Protein AF-A0A0K9PXE9-F1 (afdb_monomer_lite)

pLDDT: mean 77.34, std 16.2, range [39.78, 94.88]

Foldseek 3Di:
DDDDDPPPWDWDDWDQDAAAQWIWTATPVGIDIDGHPPRYDPDDDVLVDDPPDDPVNVVVSVVVCVVPPDDPVCDDPDNVCVPPDPPPPPPPPPPVVVVVVVVVVVVVVVVPDDDDDD

InterPro domains:
  IPR012952 BING4, C-terminal domain [PF08149] (1-78)
  IPR012952 BING4, C-terminal domain [SM01033] (1-79)
  IPR040315 WD repeat-containing protein WDR46/Utp7 [PTHR14085] (1-118)

Radius of gyration: 33.96 Å; chains: 1; bounding box: 94×28×85 Å

Organism: Zostera marina (NCBI:txid29655)

Structure (mmCIF, N/CA/C/O backbone):
data_AF-A0A0K9PXE9-F1
#
_entry.id   AF-A0A0K9PXE9-F1
#
loop_
_atom_site.group_PDB
_atom_site.id
_atom_site.type_symbol
_atom_site.label_atom_id
_atom_site.label_alt_id
_atom_site.label_comp_id
_atom_site.label_asym_id
_atom_site.label_entity_id
_atom_site.label_seq_id
_atom_site.pdbx_PDB_ins_code
_atom_site.Cartn_x
_atom_site.Cartn_y
_atom_site.Cartn_z
_atom_site.occupancy
_atom_site.B_iso_or_equiv
_atom_site.auth_seq_id
_atom_site.auth_comp_id
_atom_site.auth_asym_id
_atom_site.auth_atom_id
_atom_site.pdbx_PDB_model_num
ATOM 1 N N . MET A 1 1 ? -0.104 7.512 -26.156 1.00 49.06 1 MET A N 1
ATOM 2 C CA . MET A 1 1 ? 0.496 6.392 -25.399 1.00 49.06 1 MET A CA 1
ATOM 3 C C . MET A 1 1 ? -0.349 5.148 -25.643 1.00 49.06 1 MET A C 1
ATOM 5 O O . MET A 1 1 ? -1.460 5.085 -25.140 1.00 49.06 1 MET A O 1
ATOM 9 N N . LYS A 1 2 ? 0.094 4.214 -26.494 1.00 56.81 2 LYS A N 1
ATOM 10 C CA . LYS A 1 2 ? -0.602 2.931 -26.690 1.00 56.81 2 LYS A CA 1
ATOM 11 C C . LYS A 1 2 ? 0.175 1.877 -25.910 1.00 56.81 2 LYS A C 1
ATOM 13 O O . LYS A 1 2 ? 1.280 1.534 -26.313 1.00 56.81 2 LYS A O 1
ATOM 18 N N . HIS A 1 3 ? -0.366 1.422 -24.784 1.00 67.00 3 HIS A N 1
ATOM 19 C CA . HIS A 1 3 ? 0.196 0.268 -24.091 1.00 67.00 3 HIS A CA 1
ATOM 20 C C . HIS A 1 3 ? -0.109 -0.977 -24.932 1.00 67.00 3 HIS A C 1
ATOM 22 O O . HIS A 1 3 ? -1.272 -1.320 -25.146 1.00 67.00 3 HIS A O 1
ATOM 28 N N . ALA A 1 4 ? 0.930 -1.591 -25.496 1.00 65.94 4 ALA A N 1
ATOM 29 C CA . ALA A 1 4 ? 0.790 -2.741 -26.376 1.00 65.94 4 ALA A CA 1
ATOM 30 C C . ALA A 1 4 ? 0.708 -4.020 -25.536 1.00 65.94 4 ALA A C 1
ATOM 32 O O . ALA A 1 4 ? 1.723 -4.613 -25.188 1.00 65.94 4 ALA A O 1
ATOM 33 N N . MET A 1 5 ? -0.513 -4.445 -25.217 1.00 68.56 5 MET A N 1
ATOM 34 C CA . MET A 1 5 ? -0.767 -5.795 -24.718 1.00 68.56 5 MET A CA 1
ATOM 35 C C . MET A 1 5 ? -1.018 -6.715 -25.919 1.00 68.56 5 MET A C 1
ATOM 37 O O . MET A 1 5 ? -1.780 -6.361 -26.825 1.00 68.56 5 MET A O 1
ATOM 41 N N . VAL A 1 6 ? -0.374 -7.883 -25.962 1.00 65.12 6 VAL A N 1
ATOM 42 C CA . VAL A 1 6 ? -0.609 -8.858 -27.038 1.00 65.12 6 VAL A CA 1
ATOM 43 C C . VAL A 1 6 ? -2.054 -9.354 -26.938 1.00 65.12 6 VAL A C 1
ATOM 45 O O . VAL A 1 6 ? -2.509 -9.783 -25.876 1.00 65.12 6 VAL A O 1
ATOM 48 N N . LYS A 1 7 ? -2.794 -9.268 -28.048 1.00 68.88 7 LYS A N 1
ATOM 49 C CA . LYS A 1 7 ? -4.183 -9.734 -28.130 1.00 68.88 7 LYS A CA 1
ATOM 50 C C . LYS A 1 7 ? -4.225 -11.241 -27.855 1.00 68.88 7 LYS A C 1
ATOM 52 O O . LYS A 1 7 ? -3.631 -12.005 -28.607 1.00 68.88 7 LYS A O 1
ATOM 57 N N . GLY A 1 8 ? -4.931 -11.648 -26.800 1.00 75.69 8 GLY A N 1
ATOM 58 C CA . GLY A 1 8 ? -5.134 -13.059 -26.443 1.00 75.69 8 GLY A CA 1
ATOM 59 C C . GLY A 1 8 ? -4.757 -13.429 -25.008 1.00 75.69 8 GLY A C 1
ATOM 60 O O . GLY A 1 8 ? -5.108 -14.516 -24.561 1.00 75.69 8 GLY A O 1
ATOM 61 N N . TYR A 1 9 ? -4.093 -12.547 -24.257 1.00 83.38 9 TYR A N 1
ATOM 62 C CA . TYR A 1 9 ? -3.826 -12.816 -22.843 1.00 83.38 9 TYR A CA 1
ATOM 63 C C . TYR A 1 9 ? -5.081 -12.638 -21.992 1.00 83.38 9 TYR A C 1
ATOM 65 O O . TYR A 1 9 ? -5.725 -11.590 -22.023 1.00 83.38 9 TYR A O 1
ATOM 73 N N . GLN A 1 10 ? -5.410 -13.664 -21.206 1.00 86.38 10 GLN A N 1
ATOM 74 C CA . GLN A 1 10 ? -6.487 -13.580 -20.229 1.00 86.38 10 GLN A CA 1
ATOM 75 C C . GLN A 1 10 ? -5.996 -12.793 -19.014 1.00 86.38 10 GLN A C 1
ATOM 77 O O . GLN A 1 10 ? -4.923 -13.065 -18.469 1.00 86.38 10 GLN A O 1
ATOM 82 N N . ILE A 1 11 ? -6.783 -11.800 -18.609 1.00 88.00 11 ILE A N 1
ATOM 83 C CA . ILE A 1 11 ? -6.521 -10.984 -17.425 1.00 88.00 11 ILE A CA 1
ATOM 84 C C . ILE A 1 11 ? -7.086 -11.724 -16.214 1.00 88.00 11 ILE A C 1
ATOM 86 O O . ILE A 1 11 ? -8.256 -12.103 -16.215 1.00 88.00 11 ILE A O 1
ATOM 90 N N . SER A 1 12 ? -6.265 -11.924 -15.187 1.00 90.06 12 SER A N 1
ATOM 91 C CA . SER A 1 12 ? -6.669 -12.597 -13.948 1.00 90.06 12 SER A CA 1
ATOM 92 C C . SER A 1 12 ? -7.035 -11.602 -12.852 1.00 90.06 12 SER A C 1
ATOM 94 O O . SER A 1 12 ? -8.053 -11.757 -12.180 1.00 90.06 12 SER A O 1
ATOM 96 N N . LYS A 1 13 ? -6.209 -10.568 -12.663 1.00 91.31 13 LYS A N 1
ATOM 97 C CA . LYS A 1 13 ? -6.387 -9.567 -11.611 1.00 91.31 13 LYS A CA 1
ATOM 98 C C . LYS A 1 13 ? -5.854 -8.217 -12.055 1.00 91.31 13 LYS A C 1
ATOM 100 O O . LYS A 1 13 ? -4.820 -8.125 -12.708 1.00 91.31 13 LYS A O 1
ATOM 105 N N . VAL A 1 14 ? -6.544 -7.170 -11.635 1.00 92.00 14 VAL A N 1
ATOM 106 C CA . VAL A 1 14 ? -6.142 -5.782 -11.834 1.00 92.00 14 VAL A CA 1
ATOM 107 C C . VAL A 1 14 ? -6.023 -5.132 -10.459 1.00 92.00 14 VAL A C 1
ATOM 109 O O . VAL A 1 14 ? -6.853 -5.384 -9.585 1.00 92.00 14 VAL A O 1
ATOM 112 N N . CYS A 1 15 ? -4.964 -4.358 -10.234 1.00 92.00 15 CYS A N 1
ATOM 113 C CA . CYS A 1 15 ? -4.706 -3.687 -8.963 1.00 92.00 15 CYS A CA 1
ATOM 114 C C . CYS A 1 15 ? -4.090 -2.310 -9.214 1.00 92.00 15 CYS A C 1
ATOM 116 O O . CYS A 1 15 ? -3.101 -2.199 -9.936 1.00 92.00 15 CYS A O 1
ATOM 118 N N . VAL A 1 16 ? -4.666 -1.271 -8.615 1.00 92.12 16 VAL A N 1
ATOM 119 C CA . VAL A 1 16 ? -4.116 0.089 -8.656 1.00 92.12 16 VAL A CA 1
ATOM 120 C C . VAL A 1 16 ? -3.023 0.210 -7.593 1.00 92.12 16 VAL A C 1
ATOM 122 O O . VAL A 1 16 ? -3.158 -0.349 -6.500 1.00 92.12 16 VAL A O 1
ATOM 125 N N . ARG A 1 17 ? -1.936 0.929 -7.887 1.00 89.00 17 ARG A N 1
ATOM 126 C CA . ARG A 1 17 ? -0.939 1.278 -6.871 1.00 89.00 17 ARG A CA 1
ATOM 127 C C . ARG A 1 17 ? -1.525 2.370 -5.951 1.00 89.00 17 ARG A C 1
ATOM 129 O O . ARG A 1 17 ? -1.926 3.402 -6.465 1.00 89.00 17 ARG A O 1
ATOM 136 N N . PRO A 1 18 ? -1.561 2.199 -4.615 1.00 88.19 18 PRO A N 1
ATOM 137 C CA . PRO A 1 18 ? -2.290 3.126 -3.733 1.00 88.19 18 PRO A CA 1
ATOM 138 C C . PRO A 1 18 ? -1.843 4.598 -3.782 1.00 88.19 18 PRO A C 1
ATOM 140 O O . PRO A 1 18 ? -2.671 5.485 -3.622 1.00 88.19 18 PRO A O 1
ATOM 143 N N . TYR A 1 19 ? -0.552 4.855 -4.015 1.00 88.69 19 TYR A N 1
ATOM 144 C CA . TYR A 1 19 ? 0.053 6.198 -3.954 1.00 88.69 19 TYR A CA 1
ATOM 145 C C . TYR A 1 19 ? 0.765 6.592 -5.250 1.00 88.69 19 TYR A C 1
ATOM 147 O O . TYR A 1 19 ? 1.599 7.493 -5.262 1.00 88.69 19 TYR A O 1
ATOM 155 N N . GLU A 1 20 ? 0.496 5.875 -6.340 1.00 87.94 20 GLU A N 1
ATOM 156 C CA . GLU A 1 20 ? 1.071 6.193 -7.640 1.00 87.94 20 GLU A CA 1
ATOM 157 C C . GLU A 1 20 ? 0.045 5.997 -8.743 1.00 87.94 20 GLU A C 1
ATOM 159 O O . GLU A 1 20 ? -0.802 5.109 -8.686 1.00 87.94 20 GLU A O 1
ATOM 164 N N . ASP A 1 21 ? 0.212 6.764 -9.807 1.00 91.56 21 ASP A N 1
ATOM 165 C CA . ASP A 1 21 ? -0.627 6.741 -10.999 1.00 91.56 21 ASP A CA 1
ATOM 166 C C . ASP A 1 21 ? -0.295 5.552 -11.916 1.00 91.56 21 ASP A C 1
ATOM 168 O O . ASP A 1 21 ? 0.037 5.703 -13.094 1.00 91.56 21 ASP A O 1
ATOM 172 N N . VAL A 1 22 ? -0.342 4.337 -11.361 1.00 89.81 22 VAL A N 1
ATOM 173 C CA . VAL A 1 22 ? 0.002 3.089 -12.051 1.00 89.81 22 VAL A CA 1
ATOM 174 C C . VAL A 1 22 ? -1.035 2.006 -11.768 1.00 89.81 22 VAL A C 1
ATOM 176 O O . VAL A 1 22 ? -1.330 1.670 -10.621 1.00 89.81 22 VAL A O 1
ATOM 179 N N . LEU A 1 23 ? -1.531 1.387 -12.836 1.00 90.44 23 LEU A N 1
ATOM 180 C CA . LEU A 1 23 ? -2.360 0.191 -12.797 1.00 90.44 23 LEU A CA 1
ATOM 181 C C . LEU A 1 23 ? -1.531 -1.045 -13.133 1.00 90.44 23 LEU A C 1
ATOM 183 O O . LEU A 1 23 ? -0.983 -1.152 -14.229 1.00 90.44 23 LEU A O 1
ATOM 187 N N . GLY A 1 24 ? -1.481 -1.999 -12.209 1.00 91.19 24 GLY A N 1
ATOM 188 C CA . GLY A 1 24 ? -0.941 -3.333 -12.439 1.00 91.19 24 GLY A CA 1
ATOM 189 C C . GLY A 1 24 ? -2.009 -4.281 -12.981 1.00 91.19 24 GLY A C 1
ATOM 190 O O . GLY A 1 24 ? -3.096 -4.403 -12.415 1.00 91.19 24 GLY A O 1
ATOM 191 N N . ILE A 1 25 ? -1.688 -4.985 -14.058 1.00 91.00 25 ILE A N 1
ATOM 192 C CA . ILE A 1 25 ? -2.535 -5.984 -14.708 1.00 91.00 25 ILE A CA 1
ATOM 193 C C . ILE A 1 25 ? -1.783 -7.313 -14.692 1.00 91.00 25 ILE A C 1
ATOM 195 O O . ILE A 1 25 ? -0.749 -7.463 -15.347 1.00 91.00 25 ILE A O 1
ATOM 199 N N . GLY A 1 26 ? -2.316 -8.280 -13.949 1.00 91.50 26 GLY A N 1
ATOM 200 C CA . GLY A 1 26 ? -1.889 -9.674 -13.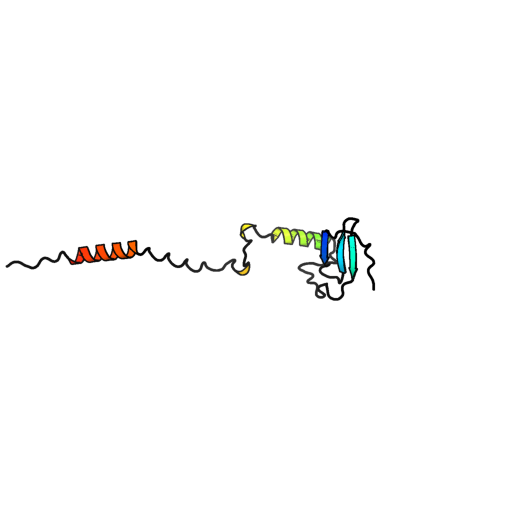979 1.00 91.50 26 GLY A CA 1
ATOM 201 C C . GLY A 1 26 ? -2.550 -10.405 -15.144 1.00 91.50 26 GLY A C 1
ATOM 202 O O . GLY A 1 26 ? -3.778 -10.423 -15.260 1.00 91.50 26 GLY A O 1
ATOM 203 N N . HIS A 1 27 ? -1.737 -11.001 -16.008 1.00 90.19 27 HIS A N 1
ATOM 204 C CA . HIS A 1 27 ? -2.163 -11.755 -17.185 1.00 90.19 27 HIS A CA 1
ATOM 205 C C . HIS A 1 27 ? -1.491 -13.135 -17.227 1.00 90.19 27 HIS A C 1
ATOM 207 O O . HIS A 1 27 ? -0.528 -13.383 -16.507 1.00 90.19 27 HIS A O 1
ATOM 213 N N . SER A 1 28 ? -1.961 -14.046 -18.086 1.00 86.62 28 SER A N 1
ATOM 214 C CA . SER A 1 28 ? -1.483 -15.446 -18.143 1.00 86.62 28 SER A CA 1
ATOM 215 C C . SER A 1 28 ? 0.036 -15.626 -18.308 1.00 86.62 28 SER A C 1
ATOM 217 O O . SER A 1 28 ? 0.565 -16.674 -17.965 1.00 86.62 28 SER A O 1
ATOM 219 N N . ILE A 1 29 ? 0.729 -14.621 -18.849 1.00 86.00 29 ILE A N 1
ATOM 220 C CA . ILE A 1 29 ? 2.177 -14.653 -19.130 1.00 86.00 29 ILE A CA 1
ATOM 221 C C . ILE A 1 29 ? 2.998 -13.875 -18.087 1.00 86.00 29 ILE A C 1
ATOM 223 O O . ILE A 1 29 ? 4.218 -14.004 -18.039 1.00 86.00 29 ILE A O 1
ATOM 227 N N . GLY A 1 30 ? 2.362 -13.080 -17.227 1.00 87.19 30 GLY A N 1
ATOM 228 C CA . GLY A 1 30 ? 3.082 -12.270 -16.252 1.00 87.19 30 GLY A CA 1
ATOM 229 C C . GLY A 1 30 ? 2.298 -11.060 -15.767 1.00 87.19 30 GLY A C 1
ATOM 230 O O . GLY A 1 30 ? 1.086 -11.117 -15.557 1.00 87.19 30 GLY A O 1
ATOM 231 N N . ILE A 1 31 ? 3.019 -9.962 -15.549 1.00 88.19 31 ILE A N 1
ATOM 232 C CA . ILE A 1 31 ? 2.475 -8.710 -15.028 1.00 88.19 31 ILE A CA 1
ATOM 233 C C . ILE A 1 31 ? 2.845 -7.585 -15.991 1.00 88.19 31 ILE A C 1
ATOM 235 O O . ILE A 1 31 ? 3.984 -7.487 -16.445 1.00 88.19 31 ILE A O 1
ATOM 239 N N . SER A 1 32 ? 1.884 -6.709 -16.254 1.00 88.12 32 SER A N 1
ATOM 240 C CA . SER A 1 32 ? 2.066 -5.476 -17.018 1.00 88.12 32 SER A CA 1
ATOM 241 C C . SER A 1 32 ? 1.618 -4.287 -16.173 1.00 88.12 32 SER A C 1
ATOM 243 O O . SER A 1 32 ? 0.664 -4.405 -15.406 1.00 88.12 32 SER A O 1
ATOM 245 N N . SER A 1 33 ? 2.312 -3.155 -16.275 1.00 88.81 33 SER A N 1
ATOM 246 C CA . SER A 1 33 ? 1.943 -1.913 -15.595 1.00 88.81 33 SER A CA 1
ATOM 247 C C . SER A 1 33 ? 1.652 -0.811 -16.611 1.00 88.81 33 SER A C 1
ATOM 249 O O . SER A 1 33 ? 2.373 -0.641 -17.598 1.00 88.81 33 SER A O 1
ATOM 251 N N . ILE A 1 34 ? 0.566 -0.075 -16.385 1.00 89.50 34 ILE A N 1
ATOM 252 C CA . ILE A 1 34 ? 0.116 1.017 -17.250 1.00 89.50 34 ILE A CA 1
ATOM 253 C C . ILE A 1 34 ? 0.012 2.286 -16.408 1.00 89.50 34 ILE A C 1
ATOM 255 O O . ILE A 1 34 ? -0.599 2.231 -15.341 1.00 89.50 34 ILE A O 1
ATOM 259 N N . PRO A 1 35 ? 0.555 3.428 -16.862 1.00 89.56 35 PRO A N 1
ATOM 260 C CA . PRO A 1 35 ? 0.316 4.694 -16.192 1.00 89.56 35 PRO A CA 1
ATOM 261 C C . PRO A 1 35 ? -1.146 5.114 -16.379 1.00 89.56 35 PRO A C 1
ATOM 263 O O . PRO A 1 35 ? -1.632 5.201 -17.511 1.00 89.56 35 PRO A O 1
ATOM 266 N N . ILE A 1 36 ? -1.841 5.371 -15.274 1.00 88.94 36 ILE A N 1
ATOM 267 C CA . ILE A 1 36 ? -3.197 5.922 -15.265 1.00 88.94 36 ILE A CA 1
ATOM 268 C C . ILE A 1 36 ? -3.150 7.210 -14.454 1.00 88.94 36 ILE A C 1
ATOM 270 O O . ILE A 1 36 ? -3.020 7.130 -13.235 1.00 88.94 36 ILE A O 1
ATOM 274 N N . PRO A 1 37 ? -3.247 8.376 -15.110 1.00 88.56 37 PRO A N 1
ATOM 275 C CA . PRO A 1 37 ? -3.272 9.652 -14.412 1.00 88.56 37 PRO A CA 1
ATOM 276 C C . PRO A 1 37 ? -4.411 9.690 -13.392 1.00 88.56 37 PRO A C 1
ATOM 278 O O . PRO A 1 37 ? -5.521 9.257 -13.718 1.00 88.56 37 PRO A O 1
ATOM 281 N N . TRP A 1 38 ? -4.151 10.261 -12.217 1.00 83.62 38 TRP A N 1
ATOM 282 C CA . TRP A 1 38 ? -5.141 10.469 -11.153 1.00 83.62 38 TRP A CA 1
ATOM 283 C C . TRP A 1 38 ? -5.702 9.188 -10.518 1.00 83.62 38 TRP A C 1
ATOM 285 O O . TRP A 1 38 ? -6.811 9.201 -9.984 1.00 83.62 38 TRP A O 1
ATOM 295 N N . ALA A 1 39 ? -4.977 8.073 -10.596 1.00 86.94 39 ALA A N 1
ATOM 296 C CA . ALA A 1 39 ? -5.398 6.814 -9.984 1.00 86.94 39 ALA A CA 1
ATOM 297 C C . ALA A 1 39 ? -4.865 6.638 -8.552 1.00 86.94 39 ALA A C 1
ATOM 299 O O . ALA A 1 39 ? -5.457 5.879 -7.782 1.00 86.94 39 ALA A O 1
ATOM 300 N N . GLY A 1 40 ? -3.760 7.305 -8.207 1.00 85.12 40 GLY A N 1
ATOM 301 C CA . GLY A 1 40 ? -3.165 7.267 -6.874 1.00 85.12 40 GLY A CA 1
ATOM 302 C C . GLY A 1 40 ? -3.685 8.374 -5.957 1.00 85.12 40 GLY A C 1
ATOM 303 O O . GLY A 1 40 ? -4.033 9.463 -6.413 1.00 85.12 40 GLY A O 1
ATOM 304 N N . GLU A 1 41 ? -3.691 8.112 -4.650 1.00 86.25 41 GLU A N 1
ATOM 305 C CA . GLU A 1 41 ? -3.946 9.145 -3.644 1.00 86.25 41 GLU A CA 1
ATOM 306 C C . GLU A 1 41 ? -2.697 10.037 -3.503 1.00 86.25 41 GLU A C 1
ATOM 308 O O . GLU A 1 41 ? -1.634 9.531 -3.123 1.00 86.25 41 GLU A O 1
ATOM 313 N N . PRO A 1 42 ? -2.780 11.349 -3.796 1.00 84.38 42 PRO A N 1
ATOM 314 C CA . PRO A 1 42 ? -1.620 12.237 -3.734 1.00 84.38 42 PRO A CA 1
ATOM 315 C C . PRO A 1 42 ? -1.201 12.554 -2.292 1.00 84.38 42 PRO A C 1
ATOM 317 O O . PRO A 1 42 ? -0.021 12.792 -2.027 1.00 84.38 42 PRO A O 1
ATOM 320 N N . ASN A 1 43 ? -2.153 12.555 -1.356 1.00 87.88 43 ASN A N 1
ATOM 321 C CA . ASN A 1 43 ? -1.914 12.917 0.035 1.00 87.88 43 ASN A CA 1
ATOM 322 C C . ASN A 1 43 ? -1.655 11.664 0.875 1.00 87.88 43 ASN A C 1
ATOM 324 O O . ASN A 1 43 ? -2.570 10.979 1.328 1.00 87.88 43 ASN A O 1
ATOM 328 N N . ILE A 1 44 ? -0.376 11.376 1.098 1.00 85.56 44 ILE A N 1
ATOM 329 C CA . ILE A 1 44 ? 0.063 10.213 1.868 1.00 85.56 44 ILE A CA 1
ATOM 330 C C . ILE A 1 44 ? 0.036 10.545 3.366 1.00 85.56 44 ILE A C 1
ATOM 332 O O . ILE A 1 44 ? 0.739 11.453 3.813 1.00 85.56 44 ILE A O 1
ATOM 336 N N . ASP A 1 45 ? -0.706 9.765 4.156 1.00 87.38 45 ASP A N 1
ATOM 337 C CA . ASP A 1 45 ? -0.575 9.773 5.616 1.00 87.38 45 ASP A CA 1
ATOM 338 C C . ASP A 1 45 ? 0.591 8.874 6.048 1.00 87.38 45 ASP A C 1
ATOM 340 O O . ASP A 1 45 ? 0.500 7.640 6.074 1.00 87.38 45 ASP A O 1
ATOM 344 N N . THR A 1 46 ? 1.698 9.515 6.417 1.00 85.31 46 THR A N 1
ATOM 345 C CA . THR A 1 46 ? 2.932 8.841 6.825 1.00 85.31 46 THR A CA 1
ATOM 346 C C . THR A 1 46 ? 2.791 8.010 8.098 1.00 85.31 46 THR A C 1
ATOM 348 O O . THR A 1 46 ? 3.593 7.093 8.288 1.00 85.31 46 THR A O 1
ATOM 351 N N . PHE A 1 47 ? 1.811 8.292 8.965 1.00 80.81 47 PHE A N 1
ATOM 352 C CA . PHE A 1 47 ? 1.595 7.507 10.186 1.00 80.81 47 PHE A CA 1
ATOM 353 C C . PHE A 1 47 ? 0.894 6.178 9.901 1.00 80.81 47 PHE A C 1
ATOM 355 O O . PHE A 1 47 ? 1.144 5.189 10.589 1.00 80.81 47 PHE A O 1
ATOM 362 N N . VAL A 1 48 ? 0.061 6.128 8.860 1.00 80.88 48 VAL A N 1
ATOM 363 C CA . VAL A 1 48 ? -0.694 4.925 8.493 1.00 80.88 48 VAL A CA 1
ATOM 364 C C . VAL A 1 48 ? 0.117 4.068 7.519 1.00 80.88 48 VAL A C 1
ATOM 366 O O . VAL A 1 48 ? 0.419 2.900 7.793 1.00 80.88 48 VAL A O 1
ATOM 369 N N . VAL A 1 49 ? 0.542 4.635 6.386 1.00 84.06 49 VAL A N 1
ATOM 370 C CA . VAL A 1 49 ? 1.391 3.943 5.406 1.00 84.06 49 VAL A CA 1
ATOM 371 C C . VAL A 1 49 ? 2.386 4.911 4.783 1.00 84.06 49 VAL A C 1
ATOM 373 O O . VAL A 1 49 ? 2.022 5.772 3.996 1.00 84.06 49 VAL A O 1
ATOM 376 N N . ASN A 1 50 ? 3.670 4.703 5.080 1.00 89.38 50 ASN A N 1
ATOM 377 C CA . ASN A 1 50 ? 4.770 5.423 4.456 1.00 89.38 50 ASN A CA 1
ATOM 378 C C . ASN A 1 50 ? 5.425 4.558 3.355 1.00 89.38 50 ASN A C 1
ATOM 380 O O . ASN A 1 50 ? 6.063 3.558 3.689 1.00 89.38 50 ASN A O 1
ATOM 384 N N . PRO A 1 51 ? 5.325 4.926 2.062 1.00 87.38 51 PRO A N 1
ATOM 385 C CA . PRO A 1 51 ? 6.019 4.228 0.974 1.00 87.38 51 PRO A CA 1
ATOM 386 C C . PRO A 1 51 ? 7.548 4.278 1.083 1.00 87.38 51 PRO A C 1
ATOM 388 O O . PRO A 1 51 ? 8.232 3.406 0.551 1.00 87.38 51 PRO A O 1
ATOM 391 N N . PHE A 1 52 ? 8.081 5.285 1.777 1.00 88.31 52 PHE A N 1
ATOM 392 C CA . PHE A 1 52 ? 9.512 5.526 1.961 1.00 88.31 52 PHE A CA 1
ATOM 393 C C . PHE A 1 52 ? 9.966 5.160 3.381 1.00 88.31 52 PHE A C 1
ATOM 395 O O . PHE A 1 52 ? 10.775 5.862 3.989 1.00 88.31 52 PHE A O 1
ATOM 402 N N . GLU A 1 53 ? 9.407 4.089 3.951 1.00 90.19 53 GLU A N 1
ATOM 403 C CA . GLU A 1 53 ? 9.734 3.671 5.314 1.00 90.19 53 GLU A CA 1
ATOM 404 C C . GLU A 1 53 ? 11.195 3.218 5.458 1.00 90.19 53 GLU A C 1
ATOM 406 O O . GLU A 1 53 ? 11.738 2.454 4.656 1.00 90.19 53 GLU A O 1
ATOM 411 N N . THR A 1 54 ? 11.844 3.673 6.531 1.00 94.31 54 THR A N 1
ATOM 412 C CA . THR A 1 54 ? 13.161 3.154 6.926 1.00 94.31 54 THR A CA 1
ATOM 413 C C . THR A 1 54 ? 13.028 1.786 7.595 1.00 94.31 54 THR A C 1
ATOM 415 O O . THR A 1 54 ? 11.980 1.428 8.136 1.00 94.31 54 THR A O 1
ATOM 418 N N . THR A 1 55 ? 14.121 1.021 7.652 1.00 94.06 55 THR A N 1
ATOM 419 C CA . THR A 1 55 ? 14.139 -0.291 8.326 1.00 94.06 55 THR A CA 1
ATOM 420 C C . THR A 1 55 ? 13.745 -0.214 9.801 1.00 94.06 55 THR A C 1
ATOM 422 O O . THR A 1 55 ? 13.165 -1.163 10.325 1.00 94.06 55 THR A O 1
ATOM 425 N N . ARG A 1 56 ? 14.036 0.906 10.476 1.00 94.00 56 ARG A N 1
ATOM 426 C CA . ARG A 1 56 ? 13.617 1.156 11.859 1.00 94.00 56 ARG A CA 1
ATOM 427 C C . ARG A 1 56 ? 12.113 1.411 11.950 1.00 94.00 56 ARG A C 1
ATOM 429 O O . ARG A 1 56 ? 11.444 0.737 12.726 1.00 94.00 56 ARG A O 1
ATOM 436 N N . GLN A 1 57 ? 11.595 2.325 11.130 1.00 93.06 57 GLN A N 1
ATOM 437 C CA . GLN A 1 57 ? 10.165 2.652 11.097 1.00 93.06 57 GLN A CA 1
ATOM 438 C C . GLN A 1 57 ? 9.312 1.422 10.775 1.00 93.06 57 GLN A C 1
ATOM 440 O O . GLN A 1 57 ? 8.286 1.219 11.413 1.00 93.06 57 GLN A O 1
ATOM 445 N N . ARG A 1 58 ? 9.768 0.554 9.862 1.00 92.62 58 ARG A N 1
ATOM 446 C CA . ARG A 1 58 ? 9.077 -0.702 9.543 1.00 92.62 58 ARG A CA 1
ATOM 447 C C . ARG A 1 58 ? 8.919 -1.613 10.766 1.00 92.62 58 ARG A C 1
ATOM 449 O O . ARG A 1 58 ? 7.842 -2.159 10.977 1.00 92.62 58 ARG A O 1
ATOM 456 N N . LYS A 1 59 ? 9.972 -1.763 11.580 1.00 94.06 59 LYS A N 1
ATOM 457 C CA . LYS A 1 59 ? 9.935 -2.594 12.799 1.00 94.06 59 LYS A CA 1
ATOM 458 C C . LYS A 1 59 ? 8.989 -2.015 13.848 1.00 94.06 59 LYS A C 1
ATOM 460 O O . LYS A 1 59 ? 8.183 -2.747 14.408 1.00 94.06 59 LYS A O 1
ATOM 465 N N . GLU A 1 60 ? 9.081 -0.711 14.102 1.00 92.31 60 GLU A N 1
ATOM 466 C CA . GLU A 1 60 ? 8.206 -0.023 15.061 1.00 92.31 60 GLU A CA 1
ATOM 467 C C . GLU A 1 60 ? 6.738 -0.107 14.611 1.00 92.31 60 GLU A C 1
ATOM 469 O O . GLU A 1 60 ? 5.863 -0.456 15.401 1.00 92.31 60 GLU A O 1
ATOM 474 N N . LYS A 1 61 ? 6.473 0.098 13.317 1.00 92.56 61 LYS A N 1
ATOM 475 C CA . LYS A 1 61 ? 5.140 -0.038 12.725 1.00 92.56 61 LYS A CA 1
ATOM 4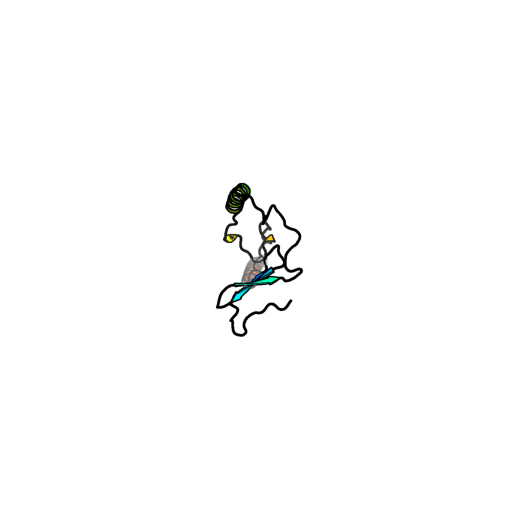76 C C . LYS A 1 61 ? 4.575 -1.449 12.863 1.00 92.56 61 LYS A C 1
ATOM 478 O O . LYS A 1 61 ? 3.411 -1.594 13.214 1.00 92.56 61 LYS A O 1
ATOM 483 N N . GLU A 1 62 ? 5.369 -2.482 12.597 1.00 91.81 62 GLU A N 1
ATOM 484 C CA . GLU A 1 62 ? 4.929 -3.873 12.752 1.00 91.81 62 GLU A CA 1
ATOM 485 C C . GLU A 1 62 ? 4.533 -4.184 14.203 1.00 91.81 62 GLU A C 1
ATOM 487 O O . GLU A 1 62 ? 3.503 -4.817 14.436 1.00 91.81 62 GLU A O 1
ATOM 492 N N . ILE A 1 63 ? 5.296 -3.669 15.174 1.00 94.88 63 ILE A N 1
ATOM 493 C CA . ILE A 1 63 ? 4.974 -3.796 16.601 1.00 94.88 63 ILE A CA 1
ATOM 494 C C . ILE A 1 63 ? 3.649 -3.093 16.914 1.00 94.88 63 ILE A C 1
ATOM 496 O O . ILE A 1 63 ? 2.771 -3.710 17.515 1.00 94.88 63 ILE A O 1
ATOM 500 N N . HIS A 1 64 ? 3.468 -1.844 16.476 1.00 92.44 64 HIS A N 1
ATOM 501 C CA . HIS A 1 64 ? 2.221 -1.104 16.700 1.00 92.44 64 HIS A CA 1
ATOM 502 C C . HIS A 1 64 ? 1.012 -1.799 16.064 1.00 92.44 64 HIS A C 1
ATOM 504 O O . HIS A 1 64 ? 0.008 -2.013 16.735 1.00 92.44 64 HIS A O 1
ATOM 510 N N . VAL A 1 65 ? 1.135 -2.266 14.819 1.00 93.50 65 VAL A N 1
ATOM 511 C CA . VAL A 1 65 ? 0.070 -3.011 14.123 1.00 93.50 65 VAL A CA 1
ATOM 512 C C . VAL A 1 65 ? -0.291 -4.305 14.856 1.00 93.50 65 VAL A C 1
ATOM 514 O O . VAL A 1 65 ? -1.456 -4.703 14.860 1.00 93.50 65 VAL A O 1
ATOM 517 N N . LEU A 1 66 ? 0.682 -4.975 15.479 1.00 93.62 66 LEU A N 1
ATOM 518 C CA . LEU A 1 66 ? 0.421 -6.175 16.266 1.00 93.62 66 LEU A CA 1
ATOM 519 C C . LEU A 1 66 ? -0.295 -5.857 17.585 1.00 93.62 66 LEU A C 1
ATOM 521 O O . LEU A 1 66 ? -1.204 -6.596 17.960 1.00 93.62 66 LEU A O 1
ATOM 525 N N . MET A 1 67 ? 0.099 -4.779 18.270 1.00 94.06 67 MET A N 1
ATOM 526 C CA . MET A 1 67 ? -0.539 -4.351 19.521 1.00 94.06 67 MET A CA 1
ATOM 527 C C . MET A 1 67 ? -1.968 -3.846 19.300 1.00 94.06 67 MET A C 1
ATOM 529 O O . MET A 1 67 ? -2.851 -4.168 20.092 1.00 94.06 67 MET A O 1
ATOM 533 N N . ASP A 1 68 ? -2.207 -3.138 18.196 1.00 92.25 68 ASP A N 1
ATOM 534 C CA . ASP A 1 68 ? -3.515 -2.573 17.842 1.00 92.25 68 ASP A CA 1
ATOM 535 C C . ASP A 1 68 ? -4.413 -3.566 17.079 1.00 92.25 68 ASP A C 1
ATOM 537 O O . ASP A 1 68 ? -5.507 -3.219 16.620 1.00 92.25 68 ASP A O 1
ATOM 541 N N . LYS A 1 69 ? -3.972 -4.821 16.914 1.00 93.50 69 LYS A N 1
ATOM 542 C CA . LYS A 1 69 ? -4.710 -5.836 16.160 1.00 93.50 69 LYS A CA 1
ATOM 543 C C . LYS A 1 69 ? -6.061 -6.126 16.818 1.00 93.50 69 LYS A C 1
ATOM 545 O O . LYS A 1 69 ? -6.143 -6.705 17.899 1.00 93.50 69 LYS A O 1
ATOM 550 N N . LEU A 1 70 ? -7.133 -5.794 16.102 1.00 91.12 70 LEU A N 1
ATOM 551 C CA . LEU A 1 70 ? -8.503 -6.027 16.549 1.00 91.12 70 LEU A CA 1
ATOM 552 C C . LEU A 1 70 ? -8.832 -7.524 16.637 1.00 91.12 70 LEU A C 1
ATOM 554 O O . LEU A 1 70 ? -8.414 -8.332 15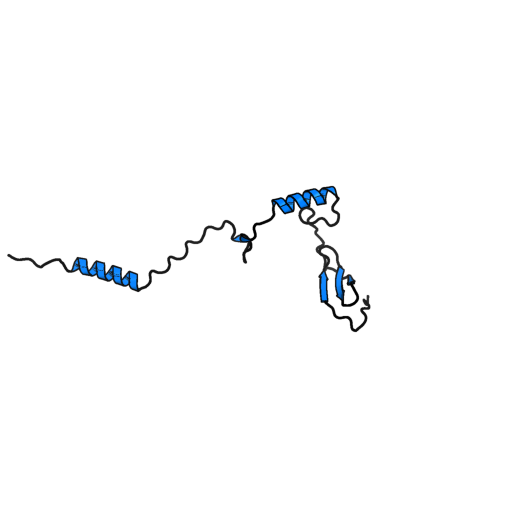.800 1.00 91.12 70 LEU A O 1
ATOM 558 N N . GLN A 1 71 ? -9.631 -7.882 17.643 1.00 92.00 71 GLN A N 1
ATOM 559 C CA . GLN A 1 71 ? -10.194 -9.222 17.783 1.00 92.00 71 GLN A CA 1
ATOM 560 C C . GLN A 1 71 ? -11.185 -9.516 16.642 1.00 92.00 71 GLN A C 1
ATOM 562 O O . GLN A 1 71 ? -11.886 -8.610 16.186 1.00 92.00 71 GLN A O 1
ATOM 567 N N . PRO A 1 72 ? -11.292 -10.777 16.184 1.00 91.69 72 PRO A N 1
ATOM 568 C CA . PRO A 1 72 ? -12.193 -11.140 15.087 1.00 91.69 72 PRO A CA 1
ATOM 569 C C . PRO A 1 72 ? -13.674 -10.896 15.418 1.00 91.69 72 PRO A C 1
ATOM 571 O O . PRO A 1 72 ? -14.464 -10.622 14.521 1.00 91.69 72 PRO A O 1
ATOM 574 N N . GLU A 1 73 ? -14.047 -10.935 16.698 1.00 86.69 73 GLU A N 1
ATOM 575 C CA . GLU A 1 73 ? -15.413 -10.667 17.176 1.00 86.69 73 GLU A CA 1
ATOM 576 C C . GLU A 1 73 ? -15.856 -9.213 16.945 1.00 86.69 73 GLU A C 1
ATOM 578 O O . GLU A 1 73 ? -17.048 -8.917 16.879 1.00 86.69 73 GLU A O 1
ATOM 583 N N . THR A 1 74 ? -14.899 -8.302 16.756 1.00 86.94 74 THR A N 1
ATOM 584 C CA . THR A 1 74 ? -15.148 -6.884 16.476 1.00 86.94 74 THR A CA 1
ATOM 585 C C . THR A 1 74 ? -15.577 -6.638 15.021 1.00 86.94 74 THR A C 1
ATOM 587 O O . THR A 1 74 ? -15.997 -5.533 14.672 1.00 86.94 74 THR A O 1
ATOM 590 N N . ILE A 1 75 ? -15.501 -7.644 14.143 1.00 89.56 75 ILE A N 1
ATOM 591 C CA . ILE A 1 75 ? -15.875 -7.510 12.731 1.00 89.56 75 ILE A CA 1
ATOM 592 C C . ILE A 1 75 ? -17.404 -7.449 12.616 1.00 89.56 75 ILE A C 1
ATOM 594 O O . ILE A 1 75 ? -18.105 -8.451 12.728 1.00 89.56 75 ILE A O 1
ATOM 598 N N . MET A 1 76 ? -17.931 -6.252 12.364 1.00 8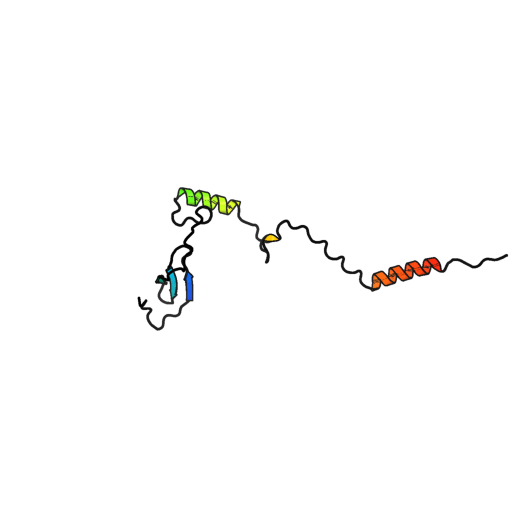7.88 76 MET A N 1
ATOM 599 C CA . MET A 1 76 ? -19.365 -5.990 12.214 1.00 87.88 76 MET A CA 1
ATOM 600 C C . MET A 1 76 ? -19.638 -5.192 10.937 1.00 87.88 76 MET A C 1
ATOM 602 O O . MET A 1 76 ? -18.779 -4.451 10.467 1.00 87.88 76 MET A O 1
ATOM 606 N N . LEU A 1 77 ? -20.869 -5.271 10.411 1.00 86.81 77 LEU A N 1
ATOM 607 C CA . LEU A 1 77 ? -21.282 -4.494 9.229 1.00 86.81 77 LEU A CA 1
ATOM 608 C C . LEU A 1 77 ? -21.119 -2.977 9.433 1.00 86.81 77 LEU A C 1
ATOM 610 O O . LEU A 1 77 ? -20.835 -2.253 8.489 1.00 86.81 77 LEU A O 1
ATOM 614 N N . ASN A 1 78 ? -21.317 -2.497 10.664 1.00 85.19 78 ASN A N 1
ATOM 615 C CA . ASN A 1 78 ? -21.140 -1.093 11.024 1.00 85.19 78 ASN A CA 1
ATOM 616 C C . ASN A 1 78 ? -20.114 -0.981 12.162 1.00 85.19 78 ASN A C 1
ATOM 618 O O . ASN A 1 78 ? -20.478 -1.257 13.309 1.00 85.19 78 ASN A O 1
ATOM 622 N N . PRO A 1 79 ? -18.870 -0.553 11.882 1.00 83.06 79 PRO A N 1
ATOM 623 C CA . PRO A 1 79 ? -17.802 -0.501 12.884 1.00 83.06 79 PRO A CA 1
ATOM 624 C C . PRO A 1 79 ? -18.044 0.556 13.975 1.00 83.06 79 PRO A C 1
ATOM 626 O O . PRO A 1 79 ? -17.611 0.383 15.106 1.00 83.06 79 PRO A O 1
ATOM 629 N N . GLY A 1 80 ? -18.811 1.618 13.697 1.00 83.19 80 GLY A N 1
ATOM 630 C CA . GLY A 1 80 ? -19.130 2.669 14.678 1.00 83.19 80 GLY A CA 1
ATOM 631 C C . GLY A 1 80 ? -20.087 2.257 15.808 1.00 83.19 80 GLY A C 1
ATOM 632 O O . GLY A 1 80 ? -20.433 3.086 16.642 1.00 83.19 80 GLY A O 1
ATOM 633 N N . LYS A 1 81 ? -20.560 1.003 15.836 1.00 78.12 81 LYS A N 1
ATOM 634 C CA . LYS A 1 81 ? -21.463 0.497 16.887 1.00 78.12 81 LYS A CA 1
ATOM 635 C C . LYS A 1 81 ? -20.727 -0.025 18.123 1.00 78.12 81 LYS A C 1
ATOM 637 O O . LYS A 1 81 ? -21.369 -0.290 19.141 1.00 78.12 81 LYS A O 1
ATOM 642 N N . ILE A 1 82 ? -19.405 -0.161 18.051 1.00 77.62 82 ILE A N 1
ATOM 643 C CA . ILE A 1 82 ? -18.567 -0.575 19.178 1.00 77.62 82 ILE A CA 1
ATOM 644 C C . ILE A 1 82 ? -18.709 0.473 20.294 1.00 77.62 82 ILE A C 1
ATOM 646 O O . ILE A 1 82 ? -18.477 1.657 20.070 1.00 77.62 82 ILE A O 1
ATOM 650 N N . GLY A 1 83 ? -19.144 0.050 21.484 1.00 76.25 83 GLY A N 1
ATOM 651 C CA . GLY A 1 83 ? -19.355 0.943 22.633 1.00 76.25 83 GLY A CA 1
ATOM 652 C C . GLY A 1 83 ? -20.709 1.663 22.674 1.00 76.25 83 GLY A C 1
ATOM 653 O O . GLY A 1 83 ? -20.958 2.431 23.602 1.00 76.25 83 GLY A O 1
ATOM 654 N N . THR A 1 84 ? -21.615 1.410 21.723 1.00 78.50 84 THR A N 1
ATOM 655 C CA . THR A 1 84 ? -22.994 1.909 21.838 1.00 78.50 84 THR A CA 1
ATOM 656 C C . THR A 1 84 ? -23.773 1.112 22.881 1.00 78.50 84 THR A C 1
ATOM 658 O O . THR A 1 84 ? -23.657 -0.110 22.971 1.00 78.50 84 THR A O 1
ATOM 661 N N . MET A 1 85 ? -24.578 1.809 23.689 1.00 71.31 85 MET A N 1
ATOM 662 C CA . MET A 1 85 ? -25.510 1.140 24.591 1.00 71.31 85 MET A CA 1
ATOM 663 C C . MET A 1 85 ? -26.488 0.327 23.749 1.00 71.31 85 MET A C 1
ATOM 665 O O . MET A 1 85 ? -27.059 0.846 22.785 1.00 71.31 85 MET A O 1
ATOM 669 N N . LEU A 1 86 ? -26.694 -0.938 24.124 1.00 67.56 86 LEU A N 1
ATOM 670 C CA . LEU A 1 86 ? -27.787 -1.726 23.577 1.00 67.56 86 LEU A CA 1
ATOM 671 C C . LEU A 1 86 ? -29.057 -0.902 23.767 1.00 67.56 86 LEU A C 1
ATOM 673 O O . LEU A 1 86 ? -29.466 -0.623 24.895 1.00 67.56 86 LEU A O 1
ATOM 677 N N . THR A 1 87 ? -29.667 -0.476 22.661 1.00 66.50 87 THR A N 1
ATOM 678 C CA . THR A 1 87 ? -31.031 0.034 22.721 1.00 66.50 87 THR A CA 1
ATOM 679 C C . THR A 1 87 ? -31.811 -1.124 23.301 1.00 66.50 87 THR A C 1
ATOM 681 O O . THR A 1 87 ? -31.796 -2.191 22.686 1.00 66.50 87 THR A O 1
ATOM 684 N N . SER A 1 88 ? -32.368 -0.949 24.509 1.00 61.53 88 SER A N 1
ATOM 685 C CA . SER A 1 88 ? -33.112 -1.992 25.212 1.00 61.53 88 SER A CA 1
ATOM 686 C C . SER A 1 88 ? -33.934 -2.713 24.164 1.00 61.53 88 SER A C 1
ATOM 688 O O . SER A 1 88 ? -34.752 -2.058 23.500 1.00 61.53 88 SER A O 1
ATOM 690 N N . THR A 1 89 ? -33.619 -3.990 23.931 1.00 56.69 89 THR A N 1
ATOM 691 C CA . THR A 1 89 ? -34.377 -4.843 23.024 1.00 56.69 89 THR A CA 1
ATOM 692 C C . THR A 1 89 ? -35.822 -4.505 23.308 1.00 56.69 89 THR A C 1
ATOM 694 O O . THR A 1 89 ? -36.237 -4.549 24.469 1.00 56.69 89 THR A O 1
ATOM 697 N N . LYS A 1 90 ? -36.535 -3.974 22.299 1.00 54.00 90 LYS A N 1
ATOM 698 C CA . LYS A 1 90 ? -37.971 -3.714 22.415 1.00 54.00 90 LYS A CA 1
ATOM 699 C C . LYS A 1 90 ? -38.501 -4.937 23.126 1.00 54.00 90 LYS A C 1
ATOM 701 O O . LYS A 1 90 ? -38.359 -6.014 22.550 1.00 54.00 90 LYS A O 1
ATOM 706 N N . LYS A 1 91 ? -38.974 -4.762 24.373 1.00 52.25 91 LYS A N 1
ATOM 707 C CA . LYS A 1 91 ? -39.609 -5.820 25.155 1.00 52.25 91 LYS A CA 1
ATOM 708 C C . LYS A 1 91 ? -40.402 -6.609 24.138 1.00 52.25 91 LYS A C 1
ATOM 710 O O . LYS A 1 91 ? -41.231 -5.992 23.455 1.00 52.25 91 LYS A O 1
ATOM 715 N N . GLU A 1 92 ? -40.034 -7.873 23.932 1.00 56.53 92 GLU A N 1
ATOM 716 C CA . GLU A 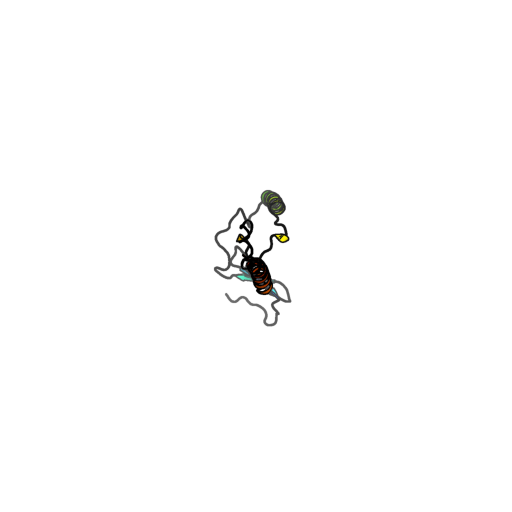1 92 ? -40.832 -8.774 23.117 1.00 56.53 92 GLU A CA 1
ATOM 717 C C . GLU A 1 92 ? -42.255 -8.507 23.571 1.00 56.53 92 GLU A C 1
ATOM 719 O O . GLU A 1 92 ? -42.530 -8.548 24.774 1.00 56.53 92 GLU A O 1
ATOM 724 N N . LYS A 1 93 ? -43.087 -7.981 22.661 1.00 56.16 93 LYS A N 1
ATOM 725 C CA . LYS A 1 93 ? -44.450 -7.611 23.028 1.00 56.16 93 LYS A CA 1
ATOM 726 C C . LYS A 1 93 ? -45.003 -8.875 23.681 1.00 56.16 93 LYS A C 1
ATOM 728 O O . LYS A 1 93 ? -44.959 -9.898 22.995 1.00 56.16 93 LYS A O 1
ATOM 733 N N . PRO A 1 94 ? -45.418 -8.845 24.962 1.00 51.06 94 PRO A N 1
ATOM 734 C CA . PRO A 1 94 ? -45.911 -10.046 25.606 1.00 51.06 94 PRO A CA 1
ATOM 735 C C . PRO A 1 94 ? -46.972 -10.619 24.682 1.00 51.06 94 PRO A C 1
ATOM 737 O O . PRO A 1 94 ? -47.838 -9.881 24.192 1.00 51.06 94 PRO A O 1
ATOM 740 N N . THR A 1 95 ? -46.803 -11.892 24.331 1.00 61.72 95 THR A N 1
ATOM 741 C CA . THR A 1 95 ? -47.695 -12.562 23.388 1.00 61.72 95 THR A CA 1
ATOM 742 C C . THR A 1 95 ? -49.112 -12.348 23.900 1.00 61.72 95 THR A C 1
ATOM 744 O O . THR A 1 95 ? -49.352 -12.395 25.104 1.00 61.72 95 THR A O 1
ATOM 747 N N . GLU A 1 96 ? -50.062 -12.083 23.008 1.00 61.06 96 GLU A N 1
ATOM 748 C CA . GLU A 1 96 ? -51.434 -11.673 23.348 1.00 61.06 96 GLU A CA 1
ATOM 749 C C . GLU A 1 96 ? -52.117 -12.606 24.376 1.00 61.06 96 GLU A C 1
ATOM 751 O O . GLU A 1 96 ? -52.975 -12.189 25.153 1.00 61.06 96 GLU A O 1
ATOM 756 N N . GLN A 1 97 ? -51.637 -13.849 24.449 1.00 58.28 97 GLN A N 1
ATOM 757 C CA . GLN A 1 97 ? -51.988 -14.885 25.416 1.00 58.28 97 GLN A CA 1
ATOM 758 C C . GLN A 1 97 ? -51.616 -14.562 26.879 1.00 58.28 97 GLN A C 1
ATOM 760 O O . GLN A 1 97 ? -52.367 -14.917 27.785 1.00 58.28 97 GLN A O 1
ATOM 765 N N . GLU A 1 98 ? -50.498 -13.885 27.150 1.00 60.03 98 GLU A N 1
ATOM 766 C CA . GLU A 1 98 ? -50.091 -13.487 28.510 1.00 60.03 98 GLU A CA 1
ATOM 767 C C . GLU A 1 98 ? -50.932 -12.310 29.019 1.00 60.03 98 GLU A C 1
ATOM 769 O O . GLU A 1 98 ? -51.400 -12.323 30.158 1.00 60.03 98 GLU A O 1
ATOM 774 N N . ILE A 1 99 ? -51.243 -11.355 28.133 1.00 61.59 99 ILE A N 1
ATOM 775 C CA . ILE A 1 99 ? -52.132 -10.220 28.428 1.00 61.59 99 ILE A CA 1
ATOM 776 C C . ILE A 1 99 ? -53.562 -10.709 28.725 1.00 61.59 99 ILE A C 1
ATOM 778 O O . ILE A 1 99 ? -54.257 -10.138 29.569 1.00 61.59 99 ILE A O 1
ATOM 782 N N . GLN A 1 100 ? -54.029 -11.759 28.040 1.00 61.72 100 GLN A N 1
ATOM 783 C CA . GLN A 1 100 ? -55.344 -12.360 28.294 1.00 61.72 100 GLN A CA 1
ATOM 784 C C . GLN A 1 100 ? -55.386 -13.107 29.634 1.00 61.72 100 GLN A C 1
ATOM 786 O O . GLN A 1 100 ? -56.323 -12.892 30.405 1.00 61.72 100 GLN A O 1
ATOM 791 N N . LYS A 1 101 ? -54.345 -13.881 29.968 1.00 64.12 101 LYS A N 1
ATOM 792 C CA . LYS A 1 101 ? -54.244 -14.588 31.259 1.00 64.12 101 LYS A CA 1
ATOM 793 C C . LYS A 1 101 ? -54.219 -13.634 32.456 1.00 64.12 101 LYS A C 1
ATOM 795 O O . LYS A 1 101 ? -54.860 -13.907 33.471 1.00 64.12 101 LYS A O 1
ATOM 800 N N . GLU A 1 102 ? -53.545 -12.492 32.336 1.00 61.94 102 GLU A N 1
ATOM 801 C CA . GLU A 1 102 ? -53.501 -11.475 33.397 1.00 61.94 102 GLU A CA 1
ATOM 802 C C . GLU A 1 102 ? -54.843 -10.725 33.550 1.00 61.94 102 GLU A C 1
ATOM 804 O O . GLU A 1 102 ? -55.275 -10.391 34.656 1.00 61.94 102 GLU A O 1
ATOM 809 N N . LYS A 1 103 ? -55.579 -10.524 32.446 1.00 61.19 103 LYS A N 1
ATOM 810 C CA . LYS A 1 103 ? -56.935 -9.942 32.470 1.00 61.19 103 LYS A CA 1
ATOM 811 C C . LYS A 1 103 ? -57.987 -10.905 33.027 1.00 61.19 103 LYS A C 1
ATOM 813 O O . LYS A 1 103 ? -58.938 -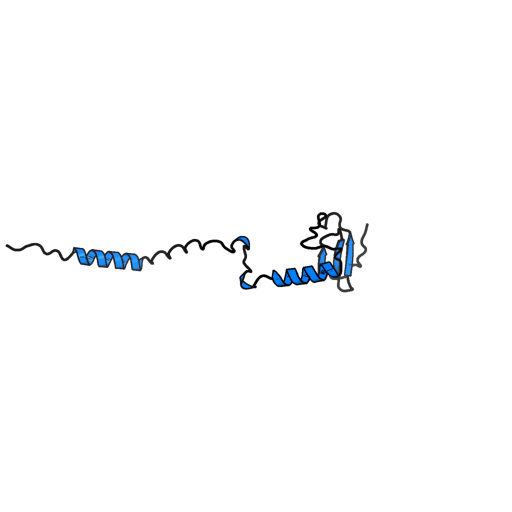10.450 33.669 1.00 61.19 103 LYS A O 1
ATOM 818 N N . GLU A 1 104 ? -57.853 -12.206 32.788 1.00 58.22 104 GLU A N 1
ATOM 819 C CA . GLU A 1 104 ? -58.751 -13.231 33.336 1.00 58.22 104 GLU A CA 1
ATOM 820 C C . GLU A 1 104 ? -58.523 -13.451 34.834 1.00 58.22 104 GLU A C 1
ATOM 822 O O . GLU A 1 104 ? -59.492 -13.485 35.603 1.00 58.22 104 GLU A O 1
ATOM 827 N N . SER A 1 105 ? -57.264 -13.484 35.280 1.00 53.75 105 SER A N 1
ATOM 828 C CA . SER A 1 105 ? -56.944 -13.577 36.707 1.00 53.75 105 SER A CA 1
ATOM 829 C C . SER A 1 105 ? -57.450 -12.347 37.473 1.00 53.75 105 SER A C 1
ATOM 831 O O . SER A 1 105 ? -58.116 -12.505 38.498 1.00 53.75 105 SER A O 1
ATOM 833 N N . ALA A 1 106 ? -57.303 -11.134 36.927 1.00 58.53 106 ALA A N 1
ATOM 834 C CA . ALA A 1 106 ? -57.841 -9.906 37.525 1.00 58.53 106 ALA A CA 1
ATOM 835 C C . ALA A 1 106 ? -59.385 -9.849 37.574 1.00 58.53 106 ALA A C 1
ATOM 837 O O . ALA A 1 106 ? -59.959 -9.221 38.472 1.00 58.53 106 ALA A O 1
ATOM 838 N N . LYS A 1 107 ? -60.084 -10.503 36.632 1.00 52.44 107 LYS A N 1
ATOM 839 C CA . LYS A 1 107 ? -61.556 -10.598 36.630 1.00 52.44 107 LYS A CA 1
ATOM 840 C C . LYS A 1 107 ? -62.075 -11.611 37.651 1.00 52.44 107 LYS A C 1
ATOM 842 O O . LYS A 1 107 ? -63.063 -11.315 38.322 1.00 52.44 107 LYS A O 1
ATOM 847 N N . SER A 1 108 ? -61.400 -12.748 37.833 1.00 49.94 108 SER A N 1
ATOM 848 C CA . SER A 1 108 ? -61.798 -13.765 38.823 1.00 49.94 108 SER A CA 1
ATOM 849 C C . SER A 1 108 ? -61.794 -13.241 40.269 1.00 49.94 108 SER A C 1
ATOM 851 O O . SER A 1 108 ? -62.672 -13.587 41.061 1.00 49.94 108 SER A O 1
ATOM 853 N N . THR A 1 109 ? -60.884 -12.318 40.596 1.00 47.06 109 THR A N 1
ATOM 854 C CA . THR A 1 109 ? -60.764 -11.719 41.936 1.00 47.06 109 THR A CA 1
ATOM 855 C C . THR A 1 109 ? -61.893 -10.726 42.245 1.00 47.06 109 THR A C 1
ATOM 857 O O . THR A 1 109 ? -62.266 -10.557 43.405 1.00 47.06 109 THR A O 1
ATOM 860 N N . LYS A 1 110 ? -62.502 -10.096 41.226 1.00 47.91 110 LYS A N 1
ATOM 861 C CA . LYS A 1 110 ? -63.608 -9.132 41.406 1.00 47.91 110 LYS A CA 1
ATOM 862 C C . LYS A 1 110 ? -64.991 -9.779 41.573 1.00 47.91 110 LYS A C 1
ATOM 864 O O . LYS A 1 110 ? -65.895 -9.112 42.067 1.00 47.91 110 LYS A O 1
ATOM 869 N N . VAL A 1 111 ? -65.166 -11.056 41.218 1.00 49.97 111 VAL A N 1
ATOM 870 C CA . VAL A 1 111 ? -66.477 -11.744 41.268 1.00 49.97 111 VAL A CA 1
ATOM 871 C C . VAL A 1 111 ? -66.831 -12.276 42.674 1.00 49.97 111 VAL A C 1
ATOM 873 O O . VAL A 1 111 ? -67.997 -12.528 42.957 1.00 49.97 111 VAL A O 1
ATOM 876 N N . LYS A 1 112 ? -65.882 -12.360 43.621 1.00 46.31 112 LYS A N 1
ATOM 877 C CA . LYS A 1 112 ? -66.122 -12.881 44.989 1.00 46.31 112 LYS A CA 1
ATOM 878 C C . LYS A 1 112 ? -66.570 -11.838 46.037 1.00 46.31 112 LYS A C 1
ATOM 880 O O . LYS A 1 112 ? -66.209 -11.954 47.205 1.00 46.31 112 LYS A O 1
ATOM 885 N N . LYS A 1 113 ? -67.378 -10.835 45.675 1.00 43.50 113 LYS A N 1
ATOM 886 C CA . LYS A 1 113 ? -68.117 -10.027 46.672 1.00 43.50 113 LYS A CA 1
ATOM 887 C C . LYS A 1 113 ? -69.581 -10.465 46.704 1.00 43.50 113 LYS A C 1
ATOM 889 O O . LYS A 1 113 ? -70.394 -10.029 45.895 1.00 43.50 113 LYS A O 1
ATOM 894 N N . THR A 1 114 ? -69.893 -11.366 47.632 1.00 48.69 114 THR A N 1
ATOM 895 C CA . THR A 1 114 ? -71.247 -11.847 47.926 1.00 48.69 114 THR A CA 1
ATOM 896 C C . THR A 1 114 ? -72.137 -10.717 48.448 1.00 48.69 114 THR A C 1
ATOM 898 O O . THR A 1 114 ? -71.781 -10.022 49.399 1.00 48.69 114 THR A O 1
ATOM 901 N N . LYS A 1 115 ? -73.305 -10.558 47.808 1.00 43.44 115 LYS A N 1
ATOM 902 C CA . LYS A 1 115 ? -74.464 -9.794 48.297 1.00 43.44 115 LYS A CA 1
ATOM 903 C C . LYS A 1 115 ? -74.882 -10.311 49.681 1.00 43.44 115 LYS A C 1
ATOM 905 O O . LYS A 1 115 ? -74.848 -11.515 49.917 1.00 43.44 115 LYS A O 1
ATOM 910 N N . GLY A 1 116 ? -75.234 -9.376 50.564 1.00 51.12 116 GLY A N 1
ATOM 911 C CA . GLY A 1 116 ? -75.441 -9.594 51.996 1.00 51.12 116 GLY A CA 1
ATOM 912 C C . GLY A 1 116 ? -76.598 -10.514 52.378 1.00 51.12 116 GLY A C 1
ATOM 913 O O . GLY A 1 116 ? -77.392 -10.946 51.542 1.00 51.12 116 GLY A O 1
ATOM 914 N N . ARG A 1 117 ? -76.704 -10.772 53.683 1.00 39.78 117 ARG A N 1
ATOM 915 C CA . ARG A 1 117 ? -77.883 -11.379 54.294 1.00 39.78 117 ARG A CA 1
ATOM 916 C C . ARG A 1 117 ? -78.062 -10.827 55.709 1.00 39.78 117 ARG A C 1
ATOM 918 O O . ARG A 1 117 ? -77.136 -10.972 56.492 1.00 39.78 117 ARG A O 1
ATOM 925 N N . SER A 1 118 ? -79.250 -10.242 55.910 1.00 45.59 118 SER A N 1
ATOM 926 C CA . SER A 1 118 ? -79.998 -9.911 57.139 1.00 45.59 118 SER A CA 1
ATOM 927 C C . SER A 1 118 ? -79.272 -9.289 58.326 1.00 45.59 118 SER A C 1
ATOM 929 O O . SER A 1 118 ? -78.331 -9.909 58.851 1.00 45.59 118 SER A O 1
#

Secondary structure (DSSP, 8-state):
----PPTTPPEEEEEE-TTSSEEEEEETTEEEEEE-TT-S-SS--TTT--TT--HHHHHHHHHHHHHT---GGG--S-GGGTT---------PPPHHHHHHHHHHHHHHHS-------

Sequence (118 aa):
MKHAMVKGYQISKVCVRPYEDVLGIGHSIGISSIPIPWAGEPNIDTFVVNPFETTRQRKEKEIHVLMDKLQPETIMLNPGKIGTMLTSTKKEKPTEQEIQKEKESAKSTKVKKTKGRS